Protein AF-X1PUM4-F1 (afdb_monomer_lite)

Organism: NCBI:txid412755

pLDDT: mean 73.26, std 9.48, range [51.19, 88.62]

Structure (mmCIF, N/CA/C/O backbone):
data_AF-X1PUM4-F1
#
_entry.id   AF-X1PUM4-F1
#
loop_
_atom_site.group_PDB
_atom_site.id
_atom_site.type_symbol
_atom_site.label_atom_id
_atom_site.label_alt_id
_atom_site.label_comp_id
_atom_site.label_asym_id
_atom_site.label_entity_id
_atom_site.label_seq_id
_atom_site.pdbx_PDB_ins_code
_atom_site.Cartn_x
_atom_site.Cartn_y
_atom_site.Cartn_z
_atom_site.occupancy
_atom_site.B_iso_or_equiv
_atom_site.auth_seq_id
_atom_site.auth_comp_id
_atom_site.auth_asym_id
_atom_site.auth_atom_id
_atom_site.pdbx_PDB_model_num
ATOM 1 N N . VAL A 1 1 ? -13.554 0.707 -21.472 1.00 52.12 1 VAL A N 1
ATOM 2 C CA . VAL A 1 1 ? -12.847 -0.017 -20.382 1.00 52.12 1 VAL A CA 1
ATOM 3 C C . VAL A 1 1 ? -13.516 0.213 -19.025 1.00 52.12 1 VAL A C 1
ATOM 5 O O . VAL A 1 1 ? -13.882 -0.763 -18.384 1.00 52.12 1 VAL A O 1
ATOM 8 N N . SER A 1 2 ? -13.806 1.460 -18.637 1.00 55.59 2 SER A N 1
ATOM 9 C CA . SER A 1 2 ? -14.548 1.814 -17.410 1.00 55.59 2 SER A CA 1
ATOM 10 C C . SER A 1 2 ? -15.910 1.115 -17.257 1.00 55.59 2 SER A C 1
ATOM 12 O O . SER A 1 2 ? -16.176 0.557 -16.202 1.00 55.59 2 SER A O 1
ATOM 14 N N . LEU A 1 3 ? -16.735 1.043 -18.308 1.00 64.12 3 LEU A N 1
ATOM 15 C CA . LEU A 1 3 ? -18.059 0.397 -18.237 1.00 64.12 3 LEU A CA 1
ATOM 16 C C . LEU A 1 3 ? -18.003 -1.121 -17.985 1.00 64.12 3 LEU A C 1
ATOM 18 O O . LEU A 1 3 ? -18.771 -1.632 -17.174 1.00 64.12 3 LEU A O 1
ATOM 22 N N . LEU A 1 4 ? -17.071 -1.835 -18.630 1.00 61.06 4 LEU A N 1
ATOM 23 C CA . LEU A 1 4 ? -16.851 -3.272 -18.404 1.00 61.06 4 LEU A CA 1
ATOM 24 C C . LEU A 1 4 ? -16.336 -3.537 -16.986 1.00 61.06 4 LEU A C 1
ATOM 26 O O . LEU A 1 4 ? -16.777 -4.475 -16.333 1.00 61.06 4 LEU A O 1
ATOM 30 N N . ILE A 1 5 ? -15.462 -2.666 -16.483 1.00 59.56 5 ILE A N 1
ATOM 31 C CA . ILE A 1 5 ? -14.930 -2.727 -15.119 1.00 59.56 5 ILE A CA 1
ATOM 32 C C . ILE A 1 5 ? -16.028 -2.494 -14.084 1.00 59.56 5 ILE A C 1
ATOM 34 O O . ILE A 1 5 ? -16.123 -3.245 -13.113 1.00 59.56 5 ILE A O 1
ATOM 38 N N . THR A 1 6 ? -16.898 -1.506 -14.294 1.00 62.53 6 THR A N 1
ATOM 39 C CA . THR A 1 6 ? -18.040 -1.268 -13.408 1.00 62.53 6 THR A CA 1
ATOM 40 C C . THR A 1 6 ? -18.999 -2.455 -13.422 1.00 62.53 6 THR A C 1
ATOM 42 O O . THR A 1 6 ? -19.456 -2.857 -12.358 1.00 62.53 6 THR A O 1
ATOM 45 N N . LEU A 1 7 ? -19.250 -3.066 -14.584 1.00 61.38 7 LEU A N 1
ATOM 46 C CA . LEU A 1 7 ? -20.104 -4.251 -14.735 1.00 61.38 7 LEU A CA 1
ATOM 47 C C . LEU A 1 7 ? -19.532 -5.495 -14.045 1.00 61.38 7 LEU A C 1
ATOM 49 O O . LEU A 1 7 ? -20.250 -6.158 -13.297 1.00 61.38 7 LEU A O 1
ATOM 53 N N . VAL A 1 8 ? -18.243 -5.783 -14.240 1.00 58.81 8 VAL A N 1
ATOM 54 C CA . VAL A 1 8 ? -17.555 -6.913 -13.597 1.00 58.81 8 VAL A CA 1
ATOM 55 C C . VAL A 1 8 ? -17.498 -6.708 -12.086 1.00 58.81 8 VAL A C 1
ATOM 57 O O . VAL A 1 8 ? -17.841 -7.614 -11.334 1.00 58.81 8 VAL A O 1
ATOM 60 N N . THR A 1 9 ? -17.187 -5.499 -11.621 1.00 57.00 9 THR A N 1
ATOM 61 C CA . THR A 1 9 ? -17.189 -5.183 -10.184 1.00 57.00 9 THR A CA 1
ATOM 62 C C . THR A 1 9 ? -18.598 -5.294 -9.594 1.00 57.00 9 THR A C 1
ATOM 64 O O . THR A 1 9 ? -18.764 -5.825 -8.501 1.00 57.00 9 THR A O 1
ATOM 67 N N . ARG A 1 10 ? -19.646 -4.885 -10.327 1.00 61.03 10 ARG A N 1
ATOM 68 C CA . ARG A 1 10 ? -21.043 -5.064 -9.894 1.00 61.03 10 ARG A CA 1
ATOM 69 C C . ARG A 1 10 ? -21.461 -6.530 -9.803 1.00 61.03 10 ARG A C 1
ATOM 71 O O . ARG A 1 10 ? -22.287 -6.857 -8.961 1.00 61.03 10 ARG A O 1
ATOM 78 N N . ARG A 1 11 ? -20.928 -7.381 -10.685 1.00 58.69 11 ARG A N 1
ATOM 79 C CA . ARG A 1 11 ? -21.243 -8.815 -10.755 1.00 58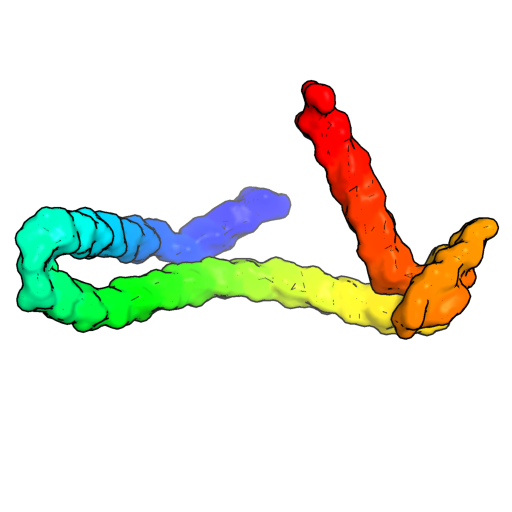.69 11 ARG A CA 1
ATOM 80 C C . ARG A 1 11 ? -20.471 -9.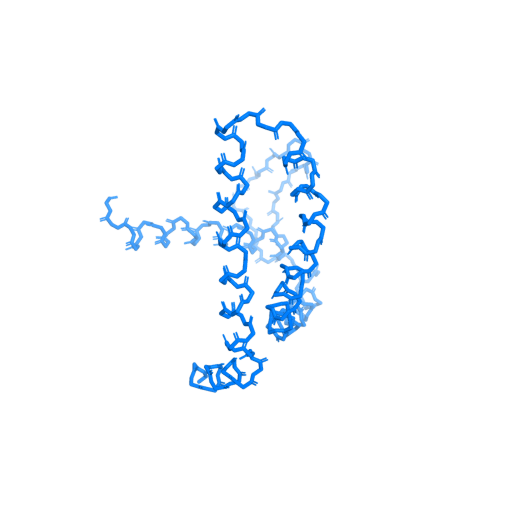631 -9.717 1.00 58.69 11 ARG A C 1
ATOM 82 O O . ARG A 1 11 ? -21.007 -10.599 -9.195 1.00 58.69 11 ARG A O 1
ATOM 89 N N . VAL A 1 12 ? -19.224 -9.252 -9.443 1.00 57.44 12 VAL A N 1
ATOM 90 C CA . VAL A 1 12 ? -18.303 -9.987 -8.561 1.00 57.44 12 VAL A CA 1
ATOM 91 C C . VAL A 1 12 ? -18.453 -9.557 -7.098 1.00 57.44 12 VAL A C 1
ATOM 93 O O . VAL A 1 12 ? -18.282 -10.380 -6.203 1.00 57.44 12 VAL A O 1
ATOM 96 N N . VAL A 1 13 ? -18.821 -8.299 -6.834 1.00 60.66 13 VAL A N 1
ATOM 97 C CA . VAL A 1 13 ? -19.016 -7.788 -5.471 1.00 60.66 13 VAL A CA 1
ATOM 98 C C . VAL A 1 13 ? -20.484 -7.925 -5.071 1.00 60.66 13 VAL A C 1
ATOM 100 O O . VAL A 1 13 ? -21.353 -7.242 -5.607 1.00 60.66 13 VAL A O 1
ATOM 103 N N . ASN A 1 14 ? -20.768 -8.778 -4.086 1.00 64.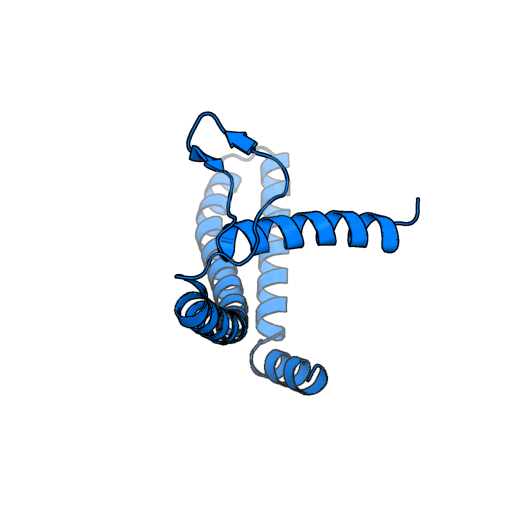44 14 ASN A N 1
ATOM 104 C CA . ASN A 1 14 ? -22.079 -8.836 -3.435 1.00 64.44 14 ASN A CA 1
ATOM 105 C C . ASN A 1 14 ? -22.283 -7.590 -2.561 1.00 64.44 14 ASN A C 1
ATOM 107 O O . ASN A 1 14 ? -21.917 -7.559 -1.384 1.00 64.44 14 ASN A O 1
ATOM 111 N N . TRP A 1 15 ? -22.867 -6.547 -3.148 1.00 64.94 15 TRP A N 1
ATOM 112 C CA . TRP A 1 15 ? -23.145 -5.278 -2.471 1.00 64.94 15 TRP A CA 1
ATOM 113 C C . TRP A 1 15 ? -24.103 -5.423 -1.280 1.00 64.94 15 TRP A C 1
ATOM 115 O O . TRP A 1 15 ? -23.992 -4.652 -0.328 1.00 64.94 15 TRP A O 1
ATOM 125 N N . GLU A 1 16 ? -24.991 -6.422 -1.300 1.00 68.44 16 GLU A N 1
ATOM 126 C CA . GLU A 1 16 ? -25.886 -6.763 -0.183 1.00 68.44 16 GLU A CA 1
ATOM 127 C C . GLU A 1 16 ? -25.105 -7.272 1.031 1.00 68.44 16 GLU A C 1
ATOM 129 O O . GLU A 1 16 ? -25.150 -6.634 2.080 1.00 68.44 16 GLU A O 1
ATOM 134 N N . ARG A 1 17 ? -24.258 -8.299 0.867 1.00 68.25 17 ARG A N 1
ATOM 135 C CA . ARG A 1 17 ? -23.368 -8.772 1.946 1.00 68.25 17 ARG A CA 1
ATOM 136 C C . ARG A 1 17 ? -22.458 -7.671 2.480 1.00 68.25 17 ARG A C 1
ATOM 138 O O . ARG A 1 17 ? -22.232 -7.579 3.680 1.00 68.25 17 ARG A O 1
ATOM 145 N N . MET A 1 18 ? -21.931 -6.810 1.610 1.00 69.25 18 MET A N 1
ATOM 146 C CA . MET A 1 18 ? -21.098 -5.689 2.055 1.00 69.25 18 MET A CA 1
ATOM 147 C C . MET A 1 18 ? -21.875 -4.653 2.875 1.00 69.25 18 MET A C 1
ATOM 149 O O . MET A 1 18 ? -21.295 -4.052 3.782 1.00 69.25 18 MET A O 1
ATOM 153 N N . ARG A 1 19 ? -23.158 -4.419 2.568 1.00 76.81 19 ARG A N 1
ATOM 154 C CA . ARG A 1 19 ? -24.028 -3.531 3.353 1.00 76.81 19 ARG A CA 1
ATOM 155 C C . ARG A 1 19 ? -24.389 -4.143 4.699 1.00 76.81 19 ARG A C 1
ATOM 157 O O . ARG A 1 19 ? -24.288 -3.437 5.696 1.00 76.81 19 ARG A O 1
ATOM 164 N N . GLU A 1 20 ? -24.739 -5.424 4.729 1.00 80.94 20 GLU A N 1
ATOM 165 C CA . GLU A 1 20 ? -25.054 -6.153 5.964 1.00 80.94 20 GLU A CA 1
ATOM 166 C C . GLU A 1 20 ? -23.859 -6.176 6.918 1.00 80.94 20 GLU A C 1
ATOM 168 O O . GLU A 1 20 ? -23.978 -5.746 8.063 1.00 80.94 20 GLU A O 1
ATOM 173 N N . ILE A 1 21 ? -22.673 -6.548 6.423 1.00 77.94 21 ILE A N 1
ATOM 174 C CA . ILE A 1 21 ? -21.461 -6.568 7.249 1.00 77.94 21 ILE A CA 1
ATOM 175 C C . ILE A 1 21 ? -21.111 -5.154 7.732 1.00 77.94 21 ILE A C 1
ATOM 177 O O . ILE A 1 21 ? -20.741 -4.971 8.889 1.00 77.94 21 ILE A O 1
ATOM 181 N N . LYS A 1 22 ? -21.253 -4.118 6.890 1.00 79.19 22 LYS A N 1
ATOM 182 C CA . LYS A 1 22 ? -21.047 -2.727 7.334 1.00 79.19 22 LYS A CA 1
ATOM 183 C C . LYS A 1 22 ? -22.038 -2.315 8.424 1.00 79.19 22 LYS A C 1
ATOM 185 O O . LYS A 1 22 ? -21.634 -1.609 9.348 1.00 79.19 22 LYS A O 1
ATOM 190 N N . ALA A 1 23 ? -23.299 -2.731 8.322 1.00 84.56 23 ALA A N 1
ATOM 191 C CA . ALA A 1 23 ? -24.317 -2.447 9.324 1.00 84.56 23 ALA A CA 1
ATOM 192 C C . ALA A 1 23 ? -23.970 -3.118 10.664 1.00 84.56 23 ALA A C 1
ATOM 194 O O . ALA A 1 23 ? -23.887 -2.409 11.669 1.00 84.56 23 ALA A O 1
ATOM 195 N N . GLU A 1 24 ? -23.648 -4.417 10.663 1.00 81.69 24 GLU A N 1
ATOM 196 C CA . GLU A 1 24 ? -23.204 -5.158 11.858 1.00 81.69 24 GLU A CA 1
ATOM 197 C C . GLU A 1 24 ? -21.946 -4.545 12.488 1.00 81.69 24 GLU A C 1
ATOM 199 O O . GLU A 1 24 ? -21.915 -4.292 13.691 1.00 81.69 24 GLU A O 1
ATOM 204 N N . VAL A 1 25 ? -20.923 -4.226 11.685 1.00 83.81 25 VAL A N 1
ATOM 205 C CA . VAL A 1 25 ? -19.683 -3.594 12.171 1.00 83.81 25 VAL A CA 1
ATOM 206 C C . VAL A 1 25 ? -19.973 -2.239 12.821 1.00 83.81 25 VAL A C 1
ATOM 208 O O . VAL A 1 25 ? -19.383 -1.909 13.850 1.00 83.81 25 VAL A O 1
ATOM 211 N N . SER A 1 26 ? -20.875 -1.445 12.237 1.00 84.56 26 SER A N 1
ATOM 212 C CA . SER A 1 26 ? -21.229 -0.126 12.771 1.00 84.56 26 SER A CA 1
ATOM 213 C C . SER A 1 26 ? -22.043 -0.204 14.065 1.00 84.56 26 SER A C 1
ATOM 215 O O . SER A 1 26 ? -21.820 0.607 14.965 1.00 84.56 26 SER A O 1
ATOM 217 N N . ALA A 1 27 ? -22.944 -1.186 14.180 1.00 86.00 27 ALA A N 1
ATOM 218 C CA . ALA A 1 27 ? -23.715 -1.447 15.391 1.00 86.00 27 ALA A CA 1
ATOM 219 C C . ALA A 1 27 ? -22.787 -1.905 16.525 1.00 86.00 27 ALA A C 1
ATOM 221 O O . ALA A 1 27 ? -22.770 -1.290 17.589 1.00 86.00 27 ALA A O 1
ATOM 222 N N . PHE A 1 28 ? -21.902 -2.864 16.242 1.00 83.12 28 PHE A N 1
ATOM 223 C CA . PHE A 1 28 ? -20.897 -3.341 17.189 1.00 83.12 28 PHE A CA 1
ATOM 224 C C . PHE A 1 28 ? -19.943 -2.228 17.655 1.00 83.12 28 PHE A C 1
ATOM 226 O O . PHE A 1 28 ? -19.641 -2.112 18.840 1.00 83.12 28 PHE A O 1
ATOM 233 N N . GLN A 1 29 ? -19.488 -1.350 16.752 1.00 81.94 29 GLN A N 1
ATOM 234 C CA . GLN A 1 29 ? -18.657 -0.202 17.137 1.00 81.94 29 GLN A CA 1
ATOM 235 C C . GLN A 1 29 ? -19.394 0.801 18.033 1.00 81.94 29 GLN A C 1
ATOM 237 O O . GLN A 1 29 ? -18.755 1.414 18.893 1.00 81.94 29 GLN A O 1
ATOM 242 N N . LYS A 1 30 ? -20.705 0.997 17.836 1.00 86.00 30 LYS A N 1
ATOM 243 C CA . LYS A 1 30 ? -21.523 1.845 18.715 1.00 86.00 30 LYS A CA 1
ATOM 244 C C . LYS A 1 30 ? -21.648 1.224 20.102 1.00 86.00 30 LYS A C 1
ATOM 246 O O . LYS A 1 30 ? -21.318 1.898 21.073 1.00 86.00 30 LYS A O 1
ATOM 251 N N . GLU A 1 31 ? -22.010 -0.054 20.181 1.00 82.50 31 GLU A N 1
ATOM 252 C CA . GLU A 1 31 ? -22.129 -0.787 21.449 1.00 82.50 31 GLU A CA 1
ATOM 253 C C . GLU A 1 31 ? -20.808 -0.807 22.222 1.00 82.50 31 GLU A C 1
ATOM 255 O O . GLU A 1 31 ? -20.780 -0.513 23.415 1.00 82.50 31 GLU A O 1
ATOM 260 N N . LEU A 1 32 ? -19.688 -1.049 21.538 1.00 81.69 32 LEU A N 1
ATOM 261 C CA . LEU A 1 32 ? -18.361 -1.048 22.150 1.00 81.69 32 LEU A CA 1
ATOM 262 C C . LEU A 1 32 ? -17.975 0.337 22.683 1.00 81.69 32 LEU A C 1
ATOM 264 O O . LEU A 1 32 ? -17.418 0.449 23.775 1.00 81.69 32 LEU A O 1
ATOM 268 N N . ARG A 1 33 ? -18.318 1.407 21.958 1.00 83.75 33 ARG A N 1
ATOM 269 C CA . ARG A 1 33 ? -18.074 2.788 22.397 1.00 83.75 33 ARG A CA 1
ATOM 270 C C . ARG A 1 33 ? -18.968 3.178 23.579 1.00 83.75 33 ARG A C 1
ATOM 272 O O . ARG A 1 33 ? -18.520 3.909 24.458 1.00 83.75 33 ARG A O 1
ATOM 279 N N . GLU A 1 34 ? -20.208 2.703 23.620 1.00 85.31 34 GLU A N 1
ATOM 280 C CA . GLU A 1 34 ? -21.134 2.923 24.737 1.00 85.31 34 GLU A CA 1
ATOM 281 C C . GLU A 1 34 ? -20.727 2.134 25.988 1.00 85.31 34 GLU A C 1
ATOM 283 O O . GLU A 1 34 ? -20.711 2.699 27.081 1.00 85.31 34 GLU A O 1
ATOM 288 N N . ALA A 1 35 ? -20.313 0.876 25.832 1.00 79.62 35 ALA A N 1
ATOM 289 C CA . ALA A 1 35 ? -19.789 0.036 26.909 1.00 79.62 35 ALA A CA 1
ATOM 290 C C . ALA A 1 35 ? -18.493 0.605 27.510 1.00 79.62 35 ALA A C 1
ATOM 292 O O . ALA A 1 35 ? -18.334 0.651 28.729 1.00 79.62 35 ALA A O 1
ATOM 293 N N . GLN A 1 36 ? -17.594 1.125 26.664 1.00 77.44 36 GLN A N 1
ATOM 294 C CA . GLN A 1 36 ? -16.390 1.833 27.112 1.00 77.44 36 GLN A CA 1
ATOM 295 C C . GLN A 1 36 ? -16.718 3.120 27.878 1.00 77.44 36 GLN A C 1
ATOM 297 O O . GLN A 1 36 ? -16.083 3.402 28.891 1.00 77.44 36 GLN A O 1
ATOM 302 N N . ARG A 1 37 ? -17.725 3.887 27.434 1.00 82.25 37 ARG A N 1
ATOM 303 C CA . ARG A 1 37 ? -18.184 5.100 28.137 1.00 82.25 37 ARG A CA 1
ATOM 304 C C . ARG A 1 37 ? -18.795 4.797 29.504 1.00 82.25 37 ARG A C 1
ATOM 306 O O . ARG A 1 37 ? -18.638 5.604 30.411 1.00 82.25 37 ARG A O 1
ATOM 313 N N . LYS A 1 38 ? -19.472 3.655 29.648 1.00 83.44 38 LYS A N 1
ATOM 314 C CA . LYS A 1 38 ? -20.075 3.202 30.913 1.00 83.44 38 LYS A CA 1
ATOM 315 C C . LYS A 1 38 ? -19.075 2.536 31.873 1.00 83.44 38 LYS A C 1
ATOM 317 O O . LYS A 1 38 ? -19.447 2.250 33.000 1.00 83.44 38 LYS A O 1
ATOM 322 N N . GLN A 1 39 ? -17.821 2.311 31.454 1.00 75.25 39 GLN A N 1
ATOM 323 C CA . GLN A 1 39 ? -16.765 1.632 32.231 1.00 75.25 39 GLN A CA 1
ATOM 324 C C . GLN A 1 39 ? -17.149 0.233 32.757 1.00 75.25 39 GLN A C 1
ATOM 326 O O . GLN A 1 39 ? -16.552 -0.279 33.704 1.00 75.25 39 GLN A O 1
ATOM 331 N N . ASP A 1 40 ? -18.100 -0.434 32.102 1.00 75.19 40 ASP A N 1
ATOM 332 C CA . ASP A 1 40 ? -18.533 -1.780 32.468 1.00 75.19 40 ASP A CA 1
ATOM 333 C C . ASP A 1 40 ? -17.529 -2.824 31.959 1.00 75.19 40 ASP A C 1
ATOM 335 O O . ASP A 1 40 ? -17.688 -3.396 30.877 1.00 75.19 40 ASP A O 1
ATOM 339 N N . MET A 1 41 ? -16.497 -3.116 32.757 1.00 73.38 41 MET A N 1
ATOM 340 C CA . MET A 1 41 ? -15.403 -4.045 32.414 1.00 73.38 41 MET A CA 1
ATOM 341 C C . MET A 1 41 ? -15.886 -5.431 31.949 1.00 73.38 41 MET A C 1
ATOM 343 O O . MET A 1 41 ? -15.277 -6.053 31.079 1.00 73.38 41 MET A O 1
ATOM 347 N N . LYS A 1 42 ? -17.014 -5.907 32.492 1.00 75.56 42 LYS A N 1
ATOM 348 C CA . LYS A 1 42 ? -17.610 -7.207 32.143 1.00 75.56 42 LYS A CA 1
ATOM 349 C C . LYS A 1 42 ? -18.230 -7.201 30.741 1.00 75.56 42 LYS A C 1
ATOM 351 O O . LYS A 1 42 ? -18.098 -8.170 30.000 1.00 75.56 42 LYS A O 1
ATOM 356 N N . SER A 1 43 ? -18.868 -6.091 30.367 1.00 73.62 43 SER A N 1
ATOM 357 C CA . SER A 1 43 ? -19.498 -5.927 29.052 1.00 73.62 43 SER A CA 1
ATOM 358 C C . SER A 1 43 ? -18.451 -5.724 27.951 1.00 73.62 43 SER A C 1
ATOM 360 O O . SER A 1 43 ? -18.544 -6.329 26.886 1.00 73.62 43 SER A O 1
ATOM 362 N N . VAL A 1 44 ? -17.386 -4.972 28.251 1.00 76.31 44 VAL A N 1
ATOM 363 C CA . VAL A 1 44 ? -16.245 -4.765 27.352 1.00 76.31 44 VAL A CA 1
ATOM 364 C C . VAL A 1 44 ? -15.508 -6.075 27.065 1.00 76.31 44 VAL A C 1
ATOM 366 O O . VAL A 1 44 ? -15.129 -6.311 25.920 1.00 76.31 44 VAL A O 1
ATOM 369 N N . HIS A 1 45 ? -15.333 -6.948 28.064 1.00 77.56 45 HIS A N 1
ATOM 370 C CA . HIS A 1 45 ? -14.681 -8.244 27.855 1.00 77.56 45 HIS A CA 1
ATOM 371 C C . HIS A 1 45 ? -15.505 -9.177 26.954 1.00 77.56 45 HIS A C 1
ATOM 373 O O . HIS A 1 45 ? -14.948 -9.799 26.052 1.00 77.56 45 HIS A O 1
ATOM 379 N N . ASN A 1 46 ? -16.829 -9.226 27.137 1.00 78.56 46 ASN A N 1
ATOM 380 C CA . ASN A 1 46 ? -17.718 -9.997 26.260 1.00 78.56 46 ASN A CA 1
ATOM 381 C C . ASN A 1 46 ? -17.695 -9.454 24.822 1.00 78.56 46 ASN A C 1
ATOM 383 O O . ASN A 1 46 ? -17.502 -10.217 23.878 1.00 78.56 46 ASN A O 1
ATOM 387 N N . LEU A 1 47 ? -17.771 -8.130 24.651 1.00 75.75 47 LEU A N 1
ATOM 388 C CA . LEU A 1 47 ? -17.683 -7.497 23.332 1.00 75.75 47 LEU A CA 1
ATOM 389 C C . LEU A 1 47 ? -16.309 -7.716 22.672 1.00 75.75 47 LEU A C 1
ATOM 391 O O . LEU A 1 47 ? -16.228 -7.904 21.463 1.00 75.75 47 LEU A O 1
ATOM 395 N N . GLN A 1 48 ? -15.212 -7.770 23.433 1.00 75.75 48 GLN A N 1
ATOM 396 C CA . GLN A 1 48 ? -13.898 -8.142 22.891 1.00 75.75 48 GLN A CA 1
ATOM 397 C C . GLN A 1 48 ? -13.851 -9.579 22.353 1.00 75.75 48 GLN A C 1
ATOM 399 O O . GLN A 1 48 ? -13.120 -9.845 21.398 1.00 75.75 48 GLN A O 1
ATOM 404 N N . GLN A 1 49 ? -14.621 -10.515 22.915 1.00 78.25 49 GLN A N 1
ATOM 405 C CA . GLN A 1 49 ? -14.715 -11.865 22.350 1.00 78.25 49 GLN A CA 1
ATOM 406 C C . GLN A 1 49 ? -15.420 -11.841 20.986 1.00 78.25 49 GLN A C 1
ATOM 408 O O . GLN A 1 49 ? -14.938 -12.463 20.034 1.00 78.25 49 GLN A O 1
ATOM 413 N N . ASP A 1 50 ? -16.468 -11.027 20.850 1.00 77.94 50 ASP A N 1
ATOM 414 C CA . ASP A 1 50 ? -17.183 -10.805 19.588 1.00 77.94 50 ASP A CA 1
ATOM 415 C C . ASP A 1 50 ? -16.353 -10.038 18.544 1.00 77.94 50 ASP A C 1
ATOM 417 O O . ASP A 1 50 ? -16.552 -10.200 17.334 1.00 77.94 50 ASP A O 1
ATOM 421 N N . GLN A 1 51 ? -15.332 -9.285 18.972 1.00 77.06 51 GLN A N 1
ATOM 422 C CA . GLN A 1 51 ? -14.384 -8.621 18.073 1.00 77.06 51 GLN A CA 1
ATOM 423 C C . GLN A 1 51 ? -13.709 -9.612 17.113 1.00 77.06 51 GLN A C 1
ATOM 425 O O . GLN A 1 51 ? -13.458 -9.264 15.958 1.00 77.06 51 GLN A O 1
ATOM 430 N N . LYS A 1 52 ? -13.460 -10.860 17.537 1.00 79.69 52 LYS A N 1
ATOM 431 C CA . LYS A 1 52 ? -12.904 -11.907 16.659 1.00 79.69 52 LYS A CA 1
ATOM 432 C C . LYS A 1 52 ? -13.846 -12.237 15.501 1.00 79.69 52 LYS A C 1
ATOM 434 O O . LYS A 1 52 ? -13.391 -12.398 14.368 1.00 79.69 52 LYS A O 1
ATOM 439 N N . ARG A 1 53 ? -15.156 -12.298 15.762 1.00 82.69 53 ARG A N 1
ATOM 440 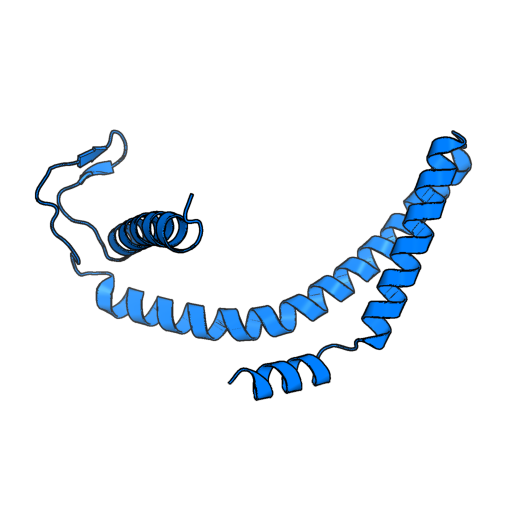C CA . ARG A 1 53 ? -16.186 -12.535 14.738 1.00 82.69 53 ARG A CA 1
ATOM 441 C C . ARG A 1 53 ? -16.261 -11.362 13.762 1.00 82.69 53 ARG A C 1
ATOM 443 O O . ARG A 1 53 ? -16.244 -11.572 12.552 1.00 82.69 53 ARG A O 1
ATOM 450 N N . ILE A 1 54 ? -16.252 -10.134 14.277 1.00 81.81 54 ILE A N 1
ATOM 451 C CA . ILE A 1 54 ? -16.231 -8.904 13.471 1.00 81.81 54 ILE A CA 1
ATOM 452 C C . ILE A 1 54 ? -14.969 -8.833 12.600 1.00 81.81 54 ILE A C 1
ATOM 454 O O . ILE A 1 54 ? -15.042 -8.507 11.416 1.00 81.81 54 ILE A O 1
ATOM 458 N N . MET A 1 55 ? -13.810 -9.186 13.157 1.00 83.56 55 MET A N 1
ATOM 459 C CA . MET A 1 55 ? -12.544 -9.234 12.427 1.00 83.56 55 MET A CA 1
ATOM 460 C C . MET A 1 55 ? -12.572 -10.295 11.319 1.00 83.56 55 MET A C 1
ATOM 462 O O . MET A 1 55 ? -12.093 -10.038 10.215 1.00 83.56 55 MET A O 1
ATOM 466 N N . ALA A 1 56 ? -13.184 -11.458 11.563 1.00 84.12 56 ALA A N 1
ATOM 467 C CA . ALA A 1 56 ? -13.381 -12.476 10.534 1.00 84.12 56 ALA A CA 1
ATOM 468 C C . ALA A 1 56 ? -14.276 -11.969 9.387 1.00 84.12 56 ALA A C 1
ATOM 470 O O . ALA A 1 56 ? -13.949 -12.188 8.218 1.00 84.12 56 ALA A O 1
ATOM 471 N N . LEU A 1 57 ? -15.355 -11.241 9.699 1.00 81.25 57 LEU A N 1
ATOM 472 C CA . LEU A 1 57 ? -16.235 -10.614 8.704 1.00 81.25 57 LEU A CA 1
ATOM 473 C C . LEU A 1 57 ? -15.517 -9.516 7.901 1.00 81.25 57 LEU A C 1
ATOM 475 O O . LEU A 1 57 ? -15.609 -9.484 6.672 1.00 81.25 57 LEU A O 1
ATOM 479 N N . GLN A 1 58 ? -14.724 -8.666 8.559 1.00 78.38 58 GLN A N 1
ATOM 480 C CA . GLN A 1 58 ? -13.862 -7.692 7.878 1.00 78.38 58 GLN A CA 1
ATOM 481 C C . GLN A 1 58 ? -12.826 -8.379 6.979 1.00 78.38 58 GLN A C 1
ATOM 483 O O . GLN A 1 58 ? -12.577 -7.925 5.864 1.00 78.38 58 GLN A O 1
ATOM 488 N N . GLY A 1 59 ? -12.269 -9.510 7.414 1.00 82.81 59 GLY A N 1
ATOM 489 C CA . GLY A 1 59 ? -11.369 -10.331 6.608 1.00 82.81 59 GLY A CA 1
ATOM 490 C C . GLY A 1 59 ? -12.041 -10.896 5.353 1.00 82.81 59 GLY A C 1
ATOM 491 O O . GLY A 1 59 ? -11.420 -10.938 4.291 1.00 82.81 59 GLY A O 1
ATOM 492 N N . GLN A 1 60 ? -13.319 -11.279 5.432 1.00 80.44 60 GLN A N 1
ATOM 493 C CA . GLN A 1 60 ? -14.096 -11.679 4.253 1.00 80.44 60 GLN A CA 1
ATOM 494 C C . GLN A 1 60 ? -14.298 -10.503 3.290 1.00 80.44 60 GLN A C 1
ATOM 496 O O . GLN A 1 60 ? -14.042 -10.656 2.097 1.00 80.44 60 GLN A O 1
ATOM 501 N N . MET A 1 61 ? -14.653 -9.313 3.791 1.00 76.50 61 MET A N 1
ATOM 502 C CA . MET A 1 61 ? -14.736 -8.100 2.960 1.00 76.50 61 MET A CA 1
ATOM 503 C C . MET A 1 61 ? -13.399 -7.781 2.289 1.00 76.50 61 MET A C 1
ATOM 505 O O . MET A 1 61 ? -13.357 -7.422 1.112 1.00 76.50 61 MET A O 1
ATOM 509 N N . MET A 1 62 ? -12.300 -7.919 3.029 1.00 78.50 62 MET A N 1
ATOM 510 C CA . MET A 1 62 ? -10.954 -7.704 2.519 1.00 78.50 62 MET A CA 1
ATOM 511 C C . MET A 1 62 ? -10.660 -8.694 1.388 1.00 78.50 62 MET A C 1
ATOM 513 O O . MET A 1 62 ? -10.313 -8.261 0.294 1.00 78.50 62 MET A O 1
ATOM 517 N N . LYS A 1 63 ? -10.913 -9.997 1.574 1.00 79.44 63 LYS A N 1
ATOM 518 C CA . LYS A 1 63 ? -10.759 -11.019 0.519 1.00 79.44 63 LYS A CA 1
ATOM 519 C C . LYS A 1 63 ? -11.580 -10.714 -0.736 1.00 79.44 63 LYS A C 1
ATOM 521 O O . LYS A 1 63 ? -11.065 -10.873 -1.841 1.00 79.44 63 LYS A O 1
ATOM 526 N N . GLU A 1 64 ? -12.816 -10.245 -0.582 1.00 77.44 64 GLU A N 1
ATOM 527 C CA . GLU A 1 64 ? -13.653 -9.853 -1.724 1.00 77.44 64 GLU A CA 1
ATOM 528 C C . GLU A 1 64 ? -13.091 -8.643 -2.486 1.00 77.44 64 GLU A C 1
ATOM 530 O O . GLU A 1 64 ? -13.195 -8.602 -3.706 1.00 77.44 64 GLU A O 1
ATOM 535 N N . ASN A 1 65 ? -12.425 -7.700 -1.810 1.00 75.62 65 ASN A N 1
ATOM 536 C CA . ASN A 1 65 ? -11.713 -6.588 -2.461 1.00 75.62 65 ASN A CA 1
ATOM 537 C C . ASN A 1 65 ? -10.331 -6.995 -3.012 1.00 75.62 65 ASN A C 1
ATOM 539 O O . ASN A 1 65 ? -9.844 -6.413 -3.985 1.00 75.62 65 ASN A O 1
ATOM 543 N N . PHE A 1 66 ? -9.696 -8.023 -2.448 1.00 79.06 66 PHE A N 1
ATOM 544 C CA . PHE A 1 66 ? -8.423 -8.543 -2.949 1.00 79.06 66 PHE A CA 1
ATOM 545 C C . PHE A 1 66 ? -8.575 -9.277 -4.283 1.00 79.06 66 PHE A C 1
ATOM 547 O O . PHE A 1 66 ? -7.695 -9.143 -5.130 1.00 79.06 66 PHE A O 1
ATOM 554 N N . LYS A 1 67 ? -9.688 -9.989 -4.518 1.00 75.56 67 LYS A N 1
ATOM 555 C CA . LYS A 1 67 ? -9.971 -10.656 -5.806 1.00 75.56 67 LYS A CA 1
ATOM 556 C C . LYS A 1 67 ? -9.843 -9.714 -7.020 1.00 75.56 67 LYS A C 1
ATOM 558 O O . LYS A 1 67 ? -9.056 -10.028 -7.913 1.00 75.56 67 LYS A O 1
ATOM 563 N N . PRO A 1 68 ? -10.545 -8.563 -7.084 1.00 76.56 68 PRO A N 1
ATOM 564 C CA . PRO A 1 68 ? -10.394 -7.634 -8.200 1.00 76.56 68 PRO A CA 1
ATOM 565 C C . PRO A 1 68 ? -9.007 -6.986 -8.216 1.00 76.56 68 PRO A C 1
ATOM 567 O O . PRO A 1 68 ? -8.451 -6.779 -9.287 1.00 76.56 68 PRO A O 1
ATOM 570 N N . THR A 1 69 ? -8.401 -6.729 -7.053 1.00 80.62 69 THR A N 1
ATOM 571 C CA . THR A 1 69 ? -7.049 -6.151 -6.977 1.00 80.62 69 THR A CA 1
ATOM 572 C C . THR A 1 69 ? -5.998 -7.068 -7.612 1.00 80.62 69 THR A C 1
ATOM 574 O O . THR A 1 69 ? -5.179 -6.602 -8.398 1.00 80.62 69 THR A O 1
ATOM 577 N N . LEU A 1 70 ? -6.056 -8.377 -7.350 1.00 83.25 70 LEU A N 1
ATOM 578 C CA . LEU A 1 70 ? -5.190 -9.384 -7.976 1.00 83.25 70 LEU A CA 1
ATOM 579 C C . LEU A 1 70 ? -5.338 -9.403 -9.500 1.00 83.25 70 LEU A C 1
ATOM 581 O O . LEU A 1 70 ? -4.337 -9.484 -10.206 1.00 83.25 70 LEU A O 1
ATOM 585 N N . PHE A 1 71 ? -6.562 -9.253 -10.008 1.00 83.25 71 PHE A N 1
ATOM 586 C CA . PHE A 1 71 ? -6.808 -9.170 -11.447 1.00 83.25 71 PHE A CA 1
ATOM 587 C C . PHE A 1 71 ? -6.123 -7.959 -12.103 1.00 83.25 71 PHE A C 1
ATOM 589 O O . PHE A 1 71 ? -5.700 -8.057 -13.249 1.00 83.25 71 PHE A O 1
ATOM 596 N N . TYR A 1 72 ? -5.956 -6.840 -11.388 1.00 79.69 72 TYR A N 1
ATOM 597 C CA . TYR A 1 72 ? -5.208 -5.674 -11.883 1.00 79.69 72 TYR A CA 1
ATOM 598 C C . TYR A 1 72 ? -3.695 -5.787 -11.668 1.00 79.69 72 TYR A C 1
ATOM 600 O O . TYR A 1 72 ? -2.908 -5.370 -12.517 1.00 79.69 72 TYR A O 1
ATOM 608 N N . ILE A 1 73 ? -3.288 -6.360 -10.538 1.00 85.88 73 ILE A N 1
ATOM 609 C CA . ILE A 1 73 ? -1.886 -6.538 -10.157 1.00 85.88 73 ILE A CA 1
ATOM 610 C C . ILE A 1 73 ? -1.187 -7.510 -11.108 1.00 85.88 73 ILE A C 1
ATOM 612 O O . ILE A 1 73 ? -0.079 -7.228 -11.551 1.00 85.88 73 ILE A O 1
ATOM 616 N N . VAL A 1 74 ? -1.818 -8.632 -11.462 1.00 88.62 74 VAL A N 1
ATOM 617 C CA . VAL A 1 74 ? -1.174 -9.679 -12.272 1.00 88.62 74 VAL A CA 1
ATOM 618 C C . VAL A 1 74 ? -0.710 -9.157 -13.645 1.00 88.62 74 VAL A C 1
ATOM 620 O O . VAL A 1 74 ? 0.479 -9.291 -13.937 1.00 88.62 74 VAL A O 1
ATOM 623 N N . PRO A 1 75 ? -1.549 -8.493 -14.466 1.00 87.19 75 PRO A N 1
ATOM 624 C CA . PRO A 1 75 ? -1.104 -7.899 -15.728 1.00 87.19 75 PRO A CA 1
ATOM 625 C C . PRO A 1 75 ? -0.029 -6.825 -15.539 1.00 87.19 75 PRO A C 1
ATOM 627 O O . PRO A 1 75 ? 0.914 -6.758 -16.325 1.00 87.19 75 PRO A O 1
ATOM 630 N N . TYR A 1 76 ? -0.146 -6.008 -14.486 1.00 84.81 76 TYR A N 1
ATOM 631 C CA . TYR A 1 76 ? 0.832 -4.965 -14.176 1.00 84.81 76 TYR A CA 1
ATOM 632 C C . TYR A 1 76 ? 2.216 -5.554 -13.880 1.00 84.81 76 TYR A C 1
ATOM 634 O O . TYR A 1 76 ? 3.215 -5.110 -14.444 1.00 84.81 76 TYR A O 1
ATOM 642 N N . PHE A 1 77 ? 2.278 -6.597 -13.049 1.00 85.88 77 PHE A N 1
ATOM 643 C CA . PHE A 1 77 ? 3.530 -7.282 -12.747 1.00 85.88 77 PHE A CA 1
ATOM 644 C C . PHE A 1 77 ? 4.092 -8.010 -13.963 1.00 85.88 77 PHE A C 1
ATOM 646 O O . PHE A 1 77 ? 5.292 -7.923 -14.189 1.00 85.88 77 PHE A O 1
ATOM 653 N N . ILE A 1 78 ? 3.263 -8.667 -14.780 1.00 88.38 78 ILE A N 1
ATOM 654 C CA . ILE A 1 78 ? 3.721 -9.307 -16.025 1.00 88.38 78 ILE A CA 1
ATOM 655 C C . ILE A 1 78 ? 4.392 -8.278 -16.942 1.00 88.38 78 ILE A C 1
ATOM 657 O O . ILE A 1 78 ? 5.504 -8.506 -17.414 1.00 88.38 78 ILE A O 1
ATOM 661 N N . PHE A 1 79 ? 3.757 -7.122 -17.146 1.00 83.25 79 PHE A N 1
ATOM 662 C CA . PHE A 1 79 ? 4.332 -6.035 -17.937 1.00 83.25 79 PHE A CA 1
ATOM 663 C C . PHE A 1 79 ? 5.658 -5.538 -17.347 1.00 83.25 79 PHE A C 1
ATOM 665 O O . PHE A 1 79 ? 6.636 -5.345 -18.070 1.00 83.25 79 PHE A O 1
ATOM 672 N N . TRP A 1 80 ? 5.719 -5.393 -16.025 1.00 80.12 80 TRP A N 1
ATOM 673 C CA . TRP A 1 80 ? 6.926 -4.966 -15.328 1.00 80.12 80 TRP A CA 1
ATOM 674 C C . TRP A 1 80 ? 8.065 -5.993 -15.419 1.00 80.12 80 TRP A C 1
ATOM 676 O O . TRP A 1 80 ? 9.207 -5.608 -15.652 1.00 80.12 80 TRP A O 1
ATOM 686 N N . PHE A 1 81 ? 7.771 -7.292 -15.319 1.00 81.38 81 PHE A N 1
ATOM 687 C CA . PHE A 1 81 ? 8.753 -8.366 -15.500 1.00 81.38 81 PHE A CA 1
ATOM 688 C C . PHE A 1 81 ? 9.302 -8.410 -16.929 1.00 81.38 81 PHE A C 1
ATOM 690 O O . PHE A 1 81 ? 10.504 -8.595 -17.107 1.00 81.38 81 PHE A O 1
ATOM 697 N N . ILE A 1 82 ? 8.458 -8.188 -17.942 1.00 83.50 82 ILE A N 1
ATOM 698 C CA . ILE A 1 82 ? 8.897 -8.088 -19.343 1.00 83.50 82 ILE A CA 1
ATOM 699 C C . ILE A 1 82 ? 9.837 -6.889 -19.518 1.00 83.50 82 ILE A C 1
ATOM 701 O O . ILE A 1 82 ? 10.921 -7.031 -20.081 1.00 83.50 82 ILE A O 1
ATOM 705 N N . LEU A 1 83 ? 9.463 -5.722 -18.987 1.00 75.12 83 LEU A N 1
ATOM 706 C CA . LEU A 1 83 ? 10.313 -4.531 -19.012 1.00 75.12 83 LEU A CA 1
ATOM 707 C C . LEU A 1 83 ? 11.637 -4.757 -18.276 1.00 75.12 83 LEU A C 1
ATOM 709 O O . LEU A 1 83 ? 12.689 -4.383 -18.783 1.00 75.12 83 LEU A O 1
ATOM 713 N N . MET A 1 84 ? 11.612 -5.403 -17.113 1.00 71.06 84 MET A N 1
ATOM 714 C CA . MET A 1 84 ? 12.823 -5.728 -16.364 1.00 71.06 84 MET A CA 1
ATOM 715 C C . MET A 1 84 ? 13.714 -6.722 -17.123 1.00 71.06 84 MET A C 1
ATOM 717 O O . MET A 1 84 ? 14.931 -6.579 -17.089 1.00 71.06 84 MET A O 1
ATOM 721 N N . GLY A 1 85 ? 13.139 -7.684 -17.849 1.00 74.50 85 GLY A N 1
ATOM 722 C CA . GLY A 1 85 ? 13.895 -8.606 -18.701 1.00 74.50 85 GLY A CA 1
ATOM 723 C C . GLY A 1 85 ? 14.562 -7.919 -19.897 1.00 74.50 85 GLY A C 1
ATOM 724 O O . GLY A 1 85 ? 15.695 -8.246 -20.235 1.00 74.50 85 GLY A O 1
ATOM 725 N N . ILE A 1 86 ? 13.892 -6.937 -20.508 1.00 71.12 86 ILE A N 1
ATOM 726 C CA . ILE A 1 86 ? 14.411 -6.198 -21.672 1.00 71.12 86 ILE A CA 1
ATOM 727 C C . ILE A 1 86 ? 15.436 -5.129 -21.253 1.00 71.12 86 ILE A C 1
ATOM 729 O O . ILE A 1 86 ? 16.468 -4.972 -21.900 1.00 71.12 86 ILE A O 1
ATOM 733 N N . TYR A 1 87 ? 15.171 -4.399 -20.167 1.00 65.00 87 TYR A N 1
ATOM 734 C CA . TYR A 1 87 ? 15.957 -3.232 -19.741 1.00 65.00 87 TYR A CA 1
ATOM 735 C C . TYR A 1 87 ? 16.871 -3.488 -18.534 1.00 65.00 87 TYR A C 1
ATOM 737 O O . TYR A 1 87 ? 17.631 -2.602 -18.145 1.00 65.00 87 TYR A O 1
ATOM 745 N N . GLY A 1 88 ? 16.835 -4.680 -17.931 1.00 59.22 88 GLY A N 1
ATOM 746 C CA . GLY A 1 88 ? 17.594 -5.013 -16.718 1.00 59.22 88 GLY A CA 1
ATOM 747 C C . GLY A 1 88 ? 19.115 -4.988 -16.884 1.00 59.22 88 GLY A C 1
ATOM 748 O O . GLY A 1 88 ? 19.825 -4.842 -15.894 1.00 59.22 88 GLY A O 1
ATOM 749 N N . GLY A 1 89 ? 19.616 -5.083 -18.119 1.00 60.97 89 GLY A N 1
ATOM 750 C CA . GLY A 1 89 ? 21.046 -5.006 -18.437 1.00 60.97 89 GLY A CA 1
ATOM 751 C C . GLY A 1 89 ? 21.500 -3.690 -19.075 1.00 60.97 89 GLY A C 1
ATOM 752 O O . GLY A 1 89 ? 22.678 -3.560 -19.394 1.00 60.97 89 GLY A O 1
ATOM 753 N N . TRP A 1 90 ? 20.598 -2.731 -19.314 1.00 58.44 90 TRP A N 1
ATOM 754 C CA . TRP A 1 90 ? 20.922 -1.497 -20.037 1.00 58.44 90 TRP A CA 1
ATOM 755 C C . TRP A 1 90 ? 20.976 -0.290 -19.098 1.00 58.44 90 TRP A C 1
ATOM 757 O O . TRP A 1 90 ? 20.076 -0.054 -18.291 1.00 58.44 90 TRP A O 1
ATOM 767 N N . VAL A 1 91 ? 22.036 0.510 -19.236 1.00 62.16 91 VAL A N 1
ATOM 768 C CA . VAL A 1 91 ? 22.105 1.852 -18.649 1.00 62.16 91 VAL A CA 1
ATOM 769 C C . VAL A 1 91 ? 21.121 2.733 -19.412 1.00 62.16 91 VAL A C 1
ATOM 771 O O . VAL A 1 91 ? 21.360 3.080 -20.566 1.00 62.16 91 VAL A O 1
ATOM 774 N N . VAL A 1 92 ? 19.994 3.062 -18.781 1.00 61.50 92 VAL A N 1
ATOM 775 C CA . VAL A 1 92 ? 18.890 3.786 -19.434 1.00 61.50 92 VAL A CA 1
ATOM 776 C C . VAL A 1 92 ? 19.156 5.291 -19.482 1.00 61.50 92 VAL A C 1
ATOM 778 O O . VAL A 1 92 ? 18.713 5.962 -20.410 1.00 61.50 92 VAL A O 1
ATOM 781 N N . ALA A 1 93 ? 19.906 5.827 -18.516 1.00 63.03 93 ALA A N 1
ATOM 782 C CA . ALA A 1 93 ? 20.294 7.231 -18.502 1.00 63.03 93 ALA A CA 1
ATOM 783 C C . ALA A 1 93 ? 21.680 7.427 -17.878 1.00 63.03 93 ALA A C 1
ATOM 785 O O . ALA A 1 93 ? 21.976 6.906 -16.798 1.00 63.03 93 ALA A O 1
ATOM 786 N N . TRP A 1 94 ? 22.506 8.225 -18.552 1.00 63.56 94 TRP A N 1
ATOM 787 C CA . TRP A 1 94 ? 23.758 8.754 -18.021 1.00 63.56 94 TRP A CA 1
ATOM 788 C C . TRP A 1 94 ? 23.482 10.119 -17.399 1.00 63.56 94 TRP A C 1
ATOM 790 O O . TRP A 1 94 ? 22.903 10.989 -18.053 1.00 63.56 94 TRP A O 1
ATOM 800 N N . LEU A 1 95 ? 23.861 10.307 -16.135 1.00 67.06 95 LEU A N 1
ATOM 801 C CA . LEU A 1 95 ? 23.678 11.595 -15.470 1.00 67.06 95 LEU A CA 1
ATOM 802 C C . LEU A 1 95 ? 24.865 12.516 -15.801 1.00 67.06 95 LEU A C 1
ATOM 804 O O . LEU A 1 95 ? 26.012 12.074 -15.732 1.00 67.06 95 LEU A O 1
ATOM 808 N N . PRO A 1 96 ? 24.628 13.807 -16.111 1.00 60.78 96 PRO A N 1
ATOM 809 C CA . PRO A 1 96 ? 25.704 14.760 -16.396 1.00 60.78 96 PRO A CA 1
ATOM 810 C C . PRO A 1 96 ? 26.477 15.205 -15.139 1.00 60.78 96 PRO A C 1
ATOM 812 O O . PRO A 1 96 ? 27.448 15.947 -15.246 1.00 60.78 96 PRO A O 1
ATOM 815 N N . PHE A 1 97 ? 26.066 14.758 -13.949 1.00 66.62 97 PHE A N 1
ATOM 816 C CA . PHE A 1 97 ? 26.708 15.038 -12.667 1.00 66.62 97 PHE A CA 1
ATOM 817 C C . PHE A 1 97 ? 26.927 13.739 -11.887 1.00 66.62 97 PHE A C 1
ATOM 819 O O . PHE A 1 97 ? 26.124 12.810 -11.966 1.00 66.62 97 PHE A O 1
ATOM 826 N N . ARG A 1 98 ? 28.028 13.678 -11.130 1.00 63.06 98 ARG A N 1
ATOM 827 C CA . ARG A 1 98 ? 28.368 12.527 -10.287 1.00 63.06 98 ARG A CA 1
ATOM 828 C C . ARG A 1 98 ? 27.658 12.676 -8.948 1.00 63.06 98 ARG A C 1
ATOM 830 O O . ARG A 1 98 ? 27.902 13.644 -8.232 1.00 63.06 98 ARG A O 1
ATOM 837 N N . LEU A 1 99 ? 26.775 11.736 -8.632 1.00 66.69 99 LEU A N 1
ATOM 838 C CA . LEU A 1 99 ? 26.095 11.676 -7.341 1.00 66.69 99 LEU A CA 1
ATOM 839 C C . LEU A 1 99 ? 26.876 10.710 -6.451 1.00 66.69 99 LEU A C 1
ATOM 841 O O . LEU A 1 99 ? 26.808 9.500 -6.649 1.00 66.69 99 LEU A O 1
ATOM 845 N N . ASP A 1 100 ? 27.658 11.248 -5.517 1.00 63.22 100 ASP A N 1
ATOM 846 C CA . ASP A 1 100 ? 28.376 10.429 -4.541 1.00 63.22 100 ASP A CA 1
ATOM 847 C C . ASP A 1 100 ? 27.443 10.129 -3.369 1.00 63.22 100 ASP A C 1
ATOM 849 O O . ASP A 1 100 ? 27.158 10.988 -2.530 1.00 63.22 100 ASP A O 1
ATOM 853 N N . LEU A 1 101 ? 26.895 8.914 -3.357 1.00 67.00 101 LEU A N 1
ATOM 854 C CA . LEU A 1 101 ? 26.022 8.450 -2.287 1.00 67.00 101 LEU A CA 1
ATOM 855 C C . LEU A 1 101 ? 26.831 7.570 -1.324 1.00 67.00 101 LEU A C 1
ATOM 857 O O . LEU A 1 101 ? 27.432 6.588 -1.769 1.00 67.00 101 LEU A O 1
ATOM 861 N N . PRO A 1 102 ? 26.789 7.836 -0.004 1.00 57.50 102 PRO A N 1
ATOM 862 C CA . PRO A 1 102 ? 27.649 7.178 0.986 1.00 57.50 102 PRO A CA 1
ATOM 863 C C . PRO A 1 102 ? 27.477 5.652 1.084 1.00 57.50 102 PRO A C 1
ATOM 865 O O . PRO A 1 102 ? 28.337 4.983 1.643 1.00 57.50 102 PRO A O 1
ATOM 868 N N . PHE A 1 103 ? 26.401 5.089 0.523 1.00 60.91 103 PHE A N 1
ATOM 869 C CA . PHE A 1 103 ? 26.127 3.646 0.530 1.00 60.91 103 PHE A CA 1
ATOM 870 C C . PHE A 1 103 ? 26.276 2.957 -0.834 1.00 60.91 103 PHE A C 1
ATOM 872 O O . PHE A 1 103 ? 26.315 1.731 -0.881 1.00 60.91 103 PHE A O 1
ATOM 879 N N . PHE A 1 104 ? 26.345 3.707 -1.940 1.00 58.00 104 PHE A N 1
ATOM 880 C CA . PHE A 1 104 ? 26.293 3.133 -3.292 1.00 58.00 104 PHE A CA 1
ATOM 881 C C . PHE A 1 104 ? 27.425 3.592 -4.234 1.00 58.00 104 PHE A C 1
ATOM 883 O O . PHE A 1 104 ? 27.466 3.154 -5.384 1.00 58.00 104 PHE A O 1
ATOM 890 N N . GLY A 1 105 ? 28.357 4.424 -3.758 1.00 63.53 105 GLY A N 1
ATOM 891 C CA . GLY A 1 105 ? 29.493 4.917 -4.544 1.00 63.53 105 GLY A CA 1
ATOM 892 C C . GLY A 1 105 ? 29.108 5.984 -5.574 1.00 63.53 105 GLY A C 1
ATOM 893 O O . GLY A 1 105 ? 28.021 6.562 -5.516 1.00 63.53 105 GLY A O 1
ATOM 894 N N . THR A 1 106 ? 30.007 6.234 -6.532 1.00 59.25 106 THR A N 1
ATOM 895 C CA . THR A 1 106 ? 29.815 7.240 -7.586 1.00 59.25 106 THR A CA 1
ATOM 896 C C . THR A 1 106 ? 28.755 6.781 -8.590 1.00 59.25 106 THR A C 1
ATOM 898 O O . THR A 1 106 ? 29.013 5.987 -9.495 1.00 59.25 106 THR A O 1
ATOM 901 N N . TRP A 1 107 ? 27.534 7.300 -8.460 1.00 59.16 107 TRP A N 1
ATOM 902 C CA . TRP A 1 107 ? 26.465 7.054 -9.427 1.00 59.16 107 TRP A CA 1
ATOM 903 C C . TRP A 1 107 ? 26.665 7.928 -10.664 1.00 59.16 107 TRP A C 1
ATOM 905 O O . TRP A 1 107 ? 26.434 9.137 -10.634 1.00 59.16 107 TRP A O 1
ATOM 915 N N . VAL A 1 108 ? 27.104 7.301 -11.759 1.00 57.88 108 VAL A N 1
ATOM 916 C CA . VAL A 1 108 ? 27.256 7.930 -13.088 1.00 57.88 108 VAL A CA 1
ATOM 917 C C . VAL A 1 108 ? 26.185 7.428 -14.072 1.00 57.88 108 VAL A C 1
ATOM 919 O O . VAL A 1 108 ? 25.856 8.098 -15.050 1.00 57.88 108 VAL A O 1
ATOM 922 N N . SER A 1 109 ? 25.581 6.272 -13.787 1.00 60.78 109 SER A N 1
ATOM 923 C CA . SER A 1 109 ? 24.556 5.627 -14.605 1.00 60.78 109 SER A CA 1
ATOM 924 C C . SER A 1 109 ? 23.352 5.221 -13.754 1.00 60.78 1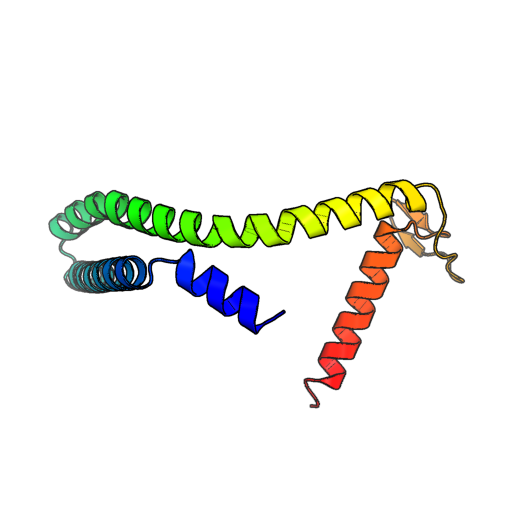09 SER A C 1
ATOM 926 O O . SER A 1 109 ? 23.492 4.620 -12.691 1.00 60.78 109 SER A O 1
ATOM 928 N N . CYS A 1 110 ? 22.147 5.553 -14.218 1.00 63.84 110 CYS A N 1
ATOM 929 C CA . CYS A 1 110 ? 20.907 5.057 -13.631 1.00 63.84 110 CYS A CA 1
ATOM 930 C C . CYS A 1 110 ? 20.432 3.827 -14.408 1.00 63.84 110 CYS A C 1
ATOM 932 O O . CYS A 1 110 ? 20.122 3.905 -15.601 1.00 63.84 110 CYS A O 1
ATOM 934 N N . GLY A 1 111 ? 20.344 2.689 -13.717 1.00 67.31 111 GLY A N 1
ATOM 935 C CA . GLY A 1 111 ? 19.609 1.530 -14.219 1.00 67.31 111 GLY A CA 1
ATOM 936 C C . GLY A 1 111 ? 18.116 1.842 -14.362 1.00 67.31 111 GLY A C 1
ATOM 937 O O . GLY A 1 111 ? 17.613 2.818 -13.797 1.00 67.31 111 GLY A O 1
ATOM 938 N N . PHE A 1 112 ? 17.394 0.992 -15.093 1.00 67.75 112 PHE A N 1
ATOM 939 C CA . PHE A 1 112 ? 15.965 1.163 -15.384 1.00 67.75 112 PHE A CA 1
ATOM 940 C C . PHE A 1 112 ? 15.113 1.466 -14.138 1.00 67.75 112 PHE A C 1
ATOM 942 O O . PHE A 1 112 ? 14.288 2.375 -14.162 1.00 67.75 112 PHE A O 1
ATOM 949 N N . LEU A 1 113 ? 15.358 0.768 -13.024 1.00 71.12 113 LEU A N 1
ATOM 950 C CA . LEU A 1 113 ? 14.601 0.947 -11.781 1.00 71.12 113 LEU A CA 1
ATOM 951 C C . LEU A 1 113 ? 14.876 2.304 -11.110 1.00 71.12 113 LEU A C 1
ATOM 953 O O . LEU A 1 113 ? 13.938 2.993 -10.712 1.00 71.12 113 LEU A O 1
ATOM 957 N N . SER A 1 114 ? 16.142 2.723 -11.036 1.00 73.31 114 SER A N 1
ATOM 958 C CA . SER A 1 114 ? 16.535 4.024 -10.473 1.00 73.31 114 SER A CA 1
ATOM 959 C C . SER A 1 114 ? 16.029 5.191 -11.323 1.00 73.31 114 SER A C 1
ATOM 961 O O . SER A 1 114 ? 15.521 6.174 -10.785 1.00 73.31 114 SER A O 1
ATOM 963 N N . TRP A 1 115 ? 16.105 5.065 -12.653 1.00 75.25 115 TRP A N 1
ATOM 964 C CA . TRP A 1 115 ? 15.563 6.058 -13.583 1.00 75.25 115 TRP A CA 1
ATOM 965 C C . TRP A 1 115 ? 14.032 6.143 -13.506 1.00 75.25 115 TRP A C 1
ATOM 967 O O . TRP A 1 115 ? 13.468 7.238 -13.467 1.00 75.25 115 TRP A O 1
ATOM 977 N N . TYR A 1 116 ? 13.344 5.002 -13.409 1.00 75.44 116 TYR A N 1
ATOM 978 C CA . TYR A 1 116 ? 11.894 4.954 -13.222 1.00 75.44 116 TYR A CA 1
ATOM 979 C C . TYR A 1 116 ? 11.461 5.613 -11.905 1.00 75.44 116 TYR A C 1
ATOM 981 O O . TYR A 1 116 ? 10.526 6.408 -11.893 1.00 75.44 116 TYR A O 1
ATOM 989 N N . LEU A 1 117 ? 12.166 5.358 -10.797 1.00 77.44 117 LEU A N 1
ATOM 990 C CA . LEU A 1 117 ? 11.872 6.014 -9.519 1.00 77.44 117 LEU A CA 1
ATOM 991 C C . LEU A 1 117 ? 12.099 7.530 -9.585 1.00 77.44 117 LEU A C 1
ATOM 993 O O . LEU A 1 117 ? 11.243 8.289 -9.132 1.00 77.44 117 LEU A O 1
ATOM 997 N N . LEU A 1 118 ? 13.205 7.984 -10.182 1.00 80.00 118 LEU A N 1
ATOM 998 C CA . LEU A 1 118 ? 13.489 9.414 -10.351 1.00 80.00 118 LEU A CA 1
ATOM 999 C C . LEU A 1 118 ? 12.432 10.116 -11.208 1.00 80.00 118 LEU A C 1
ATOM 1001 O O . LEU A 1 118 ? 11.915 11.163 -10.818 1.00 80.00 118 LEU A 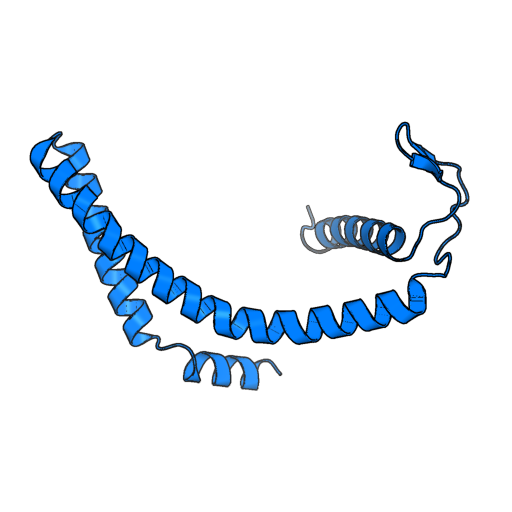O 1
ATOM 1005 N N . THR A 1 119 ? 12.077 9.533 -12.352 1.00 79.81 119 THR A N 1
ATOM 1006 C CA . THR A 1 119 ? 11.041 10.081 -13.239 1.00 79.81 119 THR A CA 1
ATOM 1007 C C . THR A 1 119 ? 9.662 10.051 -12.588 1.00 79.81 119 THR A C 1
ATOM 1009 O O . THR A 1 119 ? 8.912 11.015 -12.737 1.00 79.81 119 THR A O 1
ATOM 1012 N N . TYR A 1 120 ? 9.339 9.017 -11.807 1.00 81.56 120 TYR A N 1
ATOM 1013 C CA . TYR A 1 120 ? 8.096 8.944 -11.041 1.00 81.56 120 TYR A CA 1
ATOM 1014 C C . TYR A 1 120 ? 8.019 10.039 -9.973 1.00 81.56 120 TYR A C 1
ATOM 1016 O O . TYR A 1 120 ? 7.022 10.759 -9.906 1.00 81.56 120 TYR A O 1
ATOM 1024 N N . PHE A 1 121 ? 9.075 10.229 -9.178 1.00 80.69 121 PHE A N 1
ATOM 1025 C CA . PHE A 1 121 ? 9.112 11.298 -8.179 1.00 80.69 121 PHE A CA 1
ATOM 1026 C C . PHE A 1 121 ? 9.074 12.685 -8.821 1.00 80.69 121 PHE A C 1
ATOM 1028 O O . PHE A 1 121 ? 8.295 13.531 -8.380 1.00 80.69 121 PHE A O 1
ATOM 1035 N N . GLY A 1 122 ? 9.851 12.906 -9.885 1.00 82.00 122 GLY A N 1
ATOM 1036 C CA . GLY A 1 122 ? 9.849 14.163 -10.633 1.00 82.00 122 GLY A CA 1
ATOM 1037 C C . GLY A 1 122 ? 8.468 14.478 -11.207 1.00 82.00 122 GLY A C 1
ATOM 1038 O O . GLY A 1 122 ? 7.914 15.547 -10.955 1.00 82.00 122 GLY A O 1
ATOM 1039 N N . SER A 1 123 ? 7.859 13.506 -11.886 1.00 80.25 123 SER A N 1
ATOM 1040 C CA . SER A 1 123 ? 6.507 13.635 -12.437 1.00 80.25 123 SER A CA 1
ATOM 1041 C C . SER A 1 123 ? 5.469 13.847 -11.338 1.00 80.25 123 SER A C 1
ATOM 1043 O O . SER A 1 123 ? 4.584 14.677 -11.498 1.00 80.25 123 SER A O 1
ATOM 1045 N N . SER A 1 124 ? 5.587 13.171 -10.191 1.00 78.81 124 SER A N 1
ATOM 1046 C CA . SER A 1 124 ? 4.686 13.355 -9.047 1.00 78.81 124 SER A CA 1
ATOM 1047 C C . SER A 1 124 ? 4.721 14.789 -8.507 1.00 78.81 124 SER A C 1
ATOM 1049 O O . SER A 1 124 ? 3.664 15.362 -8.243 1.00 78.81 124 SER A O 1
ATOM 1051 N N . GLN A 1 125 ? 5.902 15.414 -8.405 1.00 76.75 125 GLN A N 1
ATOM 1052 C CA . GLN A 1 125 ? 5.994 16.822 -7.999 1.00 76.75 125 GLN A CA 1
ATOM 1053 C C . GLN A 1 125 ? 5.388 17.765 -9.050 1.00 76.75 125 GLN A C 1
ATOM 1055 O O . GLN A 1 125 ? 4.737 18.743 -8.682 1.00 76.75 125 GLN A O 1
ATOM 1060 N N . ILE A 1 126 ? 5.569 17.466 -10.340 1.00 81.25 126 ILE A N 1
ATOM 1061 C CA . ILE A 1 126 ? 5.002 18.247 -11.451 1.00 81.25 126 ILE A CA 1
ATOM 1062 C C . ILE A 1 126 ? 3.475 18.156 -11.446 1.00 81.25 126 ILE A C 1
ATOM 1064 O O . ILE A 1 126 ? 2.802 19.182 -11.461 1.00 81.25 126 ILE A O 1
ATOM 1068 N N . TRP A 1 127 ? 2.921 16.947 -11.352 1.00 73.06 127 TRP A N 1
ATOM 1069 C CA . TRP A 1 127 ? 1.478 16.731 -11.272 1.00 73.06 127 TRP A CA 1
ATOM 1070 C C . TRP A 1 127 ? 0.879 17.382 -10.033 1.00 73.06 127 TRP A C 1
ATOM 1072 O O . TRP A 1 127 ? -0.176 18.002 -10.134 1.00 73.06 127 TRP A O 1
ATOM 1082 N N . ARG A 1 128 ? 1.568 17.325 -8.885 1.00 72.88 128 ARG A N 1
ATOM 1083 C CA . ARG A 1 128 ? 1.113 18.012 -7.672 1.00 72.88 128 ARG A CA 1
ATOM 1084 C C . ARG A 1 128 ? 1.023 19.524 -7.883 1.00 72.88 128 ARG A C 1
ATOM 1086 O O . ARG A 1 128 ? 0.025 20.103 -7.488 1.00 72.88 128 ARG A O 1
ATOM 1093 N N . LYS A 1 129 ? 2.002 20.140 -8.555 1.00 71.25 129 LYS A N 1
ATOM 1094 C CA . LYS A 1 129 ? 1.978 21.577 -8.889 1.00 71.25 129 LYS A CA 1
ATOM 1095 C C . LYS A 1 129 ? 0.980 21.950 -9.995 1.00 71.25 129 LYS A C 1
ATOM 1097 O O . LYS A 1 129 ? 0.519 23.083 -10.030 1.00 71.25 129 LYS A O 1
ATOM 1102 N N . LEU A 1 130 ? 0.668 21.035 -10.915 1.00 78.69 130 LEU A N 1
ATOM 1103 C CA . LEU A 1 130 ? -0.251 21.289 -12.031 1.00 78.69 130 LEU A CA 1
ATOM 1104 C C . LEU A 1 130 ? -1.730 21.172 -11.612 1.00 78.69 130 LEU A C 1
ATOM 1106 O O . LEU A 1 130 ? -2.556 21.958 -12.066 1.00 78.69 130 LEU A O 1
ATOM 1110 N N . LEU A 1 131 ? -2.064 20.182 -10.773 1.00 72.75 131 LEU A N 1
ATOM 1111 C CA . LEU A 1 131 ? -3.436 19.896 -10.322 1.00 72.75 131 LEU A CA 1
ATOM 1112 C C . LEU A 1 131 ? -3.824 20.657 -9.051 1.00 72.75 131 LEU A C 1
ATOM 1114 O O . LEU A 1 131 ? -4.985 21.021 -8.895 1.00 72.75 131 LEU A O 1
ATOM 1118 N N . ILE A 1 132 ? -2.864 20.898 -8.156 1.00 67.25 132 ILE A N 1
ATOM 1119 C CA . ILE A 1 132 ? -3.036 21.741 -6.971 1.00 67.25 132 ILE A CA 1
ATOM 1120 C C . ILE A 1 132 ? -2.365 23.064 -7.309 1.00 67.25 132 ILE A C 1
ATOM 1122 O O . ILE A 1 132 ? -1.219 23.314 -6.946 1.00 67.25 132 ILE A O 1
ATOM 1126 N N . ARG A 1 133 ? -3.045 23.866 -8.123 1.00 52.97 133 ARG A N 1
ATOM 1127 C CA . ARG A 1 133 ? -2.637 25.243 -8.372 1.00 52.97 133 ARG A CA 1
ATOM 1128 C C . ARG A 1 133 ? -3.074 26.085 -7.173 1.00 52.97 133 ARG A C 1
ATOM 1130 O O . ARG A 1 133 ? -4.127 26.706 -7.233 1.00 52.97 133 ARG A O 1
ATOM 1137 N N . ASP A 1 134 ? -2.256 26.035 -6.127 1.00 51.19 134 ASP A N 1
ATOM 1138 C CA . ASP A 1 134 ? -1.953 27.154 -5.228 1.00 51.19 134 ASP A CA 1
ATOM 1139 C C . ASP A 1 134 ? -0.439 27.405 -5.310 1.00 51.19 134 ASP A C 1
ATOM 1141 O O . ASP A 1 134 ? 0.341 26.459 -5.031 1.00 51.19 134 ASP A O 1
#

Foldseek 3Di:
DVVVVVVVLVVLDPVVLVVVLVVVLVVLVVQLVVCVVVVVPVSNVVSVVCVVVNVVSVVVVVVSVVVVVCVVVVVVVVVVVVVCVVQVPPQPDADPDFDQDVVPGTPRTDGPVRVVVVVVVVVVVVCCCVVPVD

InterPro domains:
  IPR002809 Integral membrane protein EMC3/TMCO1-like [PF01956] (2-131)
  IPR002809 Integral membrane protein EMC3/TMCO1-like [SM01415] (1-133)
  IPR038978 Protein MJ0935 [PTHR42198] (1-131)

Radius of gyration: 24.73 Å; chains: 1; bounding box: 56×40×54 Å

Secondary structure (DSSP, 8-state):
-HHHHHHHHHHHS-HHHHHHHHHHHHHHHHHHHHHHHTT-HHHHHHHHHHHHHHHHHHHHHHHHHHHHHHHHHHHHHHHHHHHHHHHTTSEEEEEEEEEEETTTEEEEEEEHHHHHHHHHHHHHHHHHHHHS--

Sequence (134 aa):
VSLLITLVTRRVVNWERMREIKAEVSAFQKELREAQRKQDMKSVHNLQQDQKRIMALQGQMMKENFKPTLFYIVPYFIFWFILMGIYGGWVVAWLPFRLDLPFFGTWVSCGFLSWYLLTYFGSSQIWRKLLIRD